Protein AF-A0A066VBQ5-F1 (afdb_monomer)

Mean predicted aligned error: 2.47 Å

InterPro domains:
  IPR002133 S-adenosylmethionine synthetase [PTHR11964] (1-48)
  IPR022630 S-adenosylmethionine synthetase, C-terminal [PF02773] (1-43)
  IPR022636 S-adenosylmethionine synthetase superfamily [SSF55973] (1-47)

Sequence (49 aa):
EIIRKNFNLKPGVIVRDLGLQKPIYRKTAAGGHFGRSEFSWEQPKKLSA

Structure (mmCIF, N/CA/C/O backbone):
data_AF-A0A066VBQ5-F1
#
_entry.id   AF-A0A066VBQ5-F1
#
loop_
_atom_site.group_PDB
_atom_site.id
_atom_site.type_symbol
_atom_site.label_atom_id
_atom_site.label_alt_id
_atom_site.label_comp_id
_atom_site.label_asym_id
_atom_site.label_entity_id
_atom_site.label_seq_id
_atom_site.pdbx_PDB_ins_code
_atom_site.Cartn_x
_atom_site.Cartn_y
_atom_site.Cartn_z
_atom_site.occupancy
_atom_site.B_iso_or_equiv
_atom_site.auth_seq_id
_atom_site.auth_comp_id
_atom_site.auth_asym_id
_atom_site.auth_atom_id
_atom_site.pdbx_PDB_model_num
ATOM 1 N N . GLU A 1 1 ? -8.667 -1.634 17.292 1.00 89.12 1 GLU A N 1
ATOM 2 C CA . GLU A 1 1 ? -9.951 -1.519 16.556 1.00 89.12 1 GLU A CA 1
ATOM 3 C C . GLU A 1 1 ? -9.848 -0.669 15.283 1.00 89.12 1 GLU A C 1
ATOM 5 O O . GLU A 1 1 ? -10.281 -1.136 14.237 1.00 89.12 1 GLU A O 1
ATOM 10 N N . ILE A 1 2 ? -9.204 0.507 15.339 1.00 96.25 2 ILE A N 1
ATOM 11 C CA . ILE A 1 2 ? -8.996 1.456 14.219 1.00 96.25 2 ILE A CA 1
ATOM 12 C C . ILE A 1 2 ? -8.575 0.777 12.905 1.00 96.25 2 ILE A C 1
ATOM 14 O O . ILE A 1 2 ? -9.167 1.045 11.863 1.00 96.25 2 ILE A O 1
ATOM 18 N N . ILE A 1 3 ? -7.612 -0.153 12.936 1.00 95.62 3 ILE A N 1
ATOM 19 C CA . ILE A 1 3 ? -7.172 -0.864 11.723 1.00 95.62 3 ILE A CA 1
ATOM 20 C C . ILE A 1 3 ? -8.316 -1.639 11.067 1.00 95.62 3 ILE A C 1
ATOM 22 O O . ILE A 1 3 ? -8.531 -1.494 9.873 1.00 95.62 3 ILE A O 1
ATOM 26 N N . ARG A 1 4 ? -9.095 -2.414 11.831 1.00 95.88 4 ARG A N 1
ATOM 27 C CA . ARG A 1 4 ? -10.218 -3.192 11.277 1.00 95.88 4 ARG A CA 1
ATOM 28 C C . ARG A 1 4 ? -11.351 -2.295 10.767 1.00 95.88 4 ARG A C 1
ATOM 30 O O . ARG A 1 4 ? -12.038 -2.687 9.833 1.00 95.88 4 ARG A O 1
ATOM 37 N N . LYS A 1 5 ? -11.523 -1.099 11.349 1.00 96.94 5 LYS A N 1
ATOM 38 C CA . LYS A 1 5 ? -12.480 -0.082 10.875 1.00 96.94 5 LYS A CA 1
ATOM 39 C C . LYS A 1 5 ? -12.058 0.547 9.546 1.00 96.94 5 LYS A C 1
ATOM 41 O O . LYS A 1 5 ? -12.904 0.858 8.718 1.00 96.94 5 LYS A O 1
ATOM 46 N N . ASN A 1 6 ? -10.754 0.718 9.336 1.00 97.69 6 ASN A N 1
ATOM 47 C CA . ASN A 1 6 ? -10.220 1.466 8.199 1.00 97.69 6 ASN A CA 1
ATOM 48 C C . ASN A 1 6 ? -9.691 0.582 7.062 1.00 97.69 6 ASN A C 1
ATOM 50 O O . ASN A 1 6 ? -9.642 1.027 5.915 1.00 97.69 6 ASN A O 1
ATOM 54 N N . PHE A 1 7 ? -9.304 -0.660 7.342 1.00 97.88 7 PHE A N 1
ATOM 55 C CA . PHE A 1 7 ? -8.675 -1.561 6.382 1.00 97.88 7 PHE A CA 1
ATOM 56 C C . PHE A 1 7 ? -9.391 -2.903 6.341 1.00 97.88 7 PHE A C 1
ATOM 58 O O . PHE A 1 7 ? -9.495 -3.618 7.338 1.00 97.88 7 PHE A O 1
ATOM 65 N N . ASN A 1 8 ? -9.826 -3.279 5.142 1.00 97.50 8 ASN A N 1
ATOM 66 C CA . ASN A 1 8 ? -10.322 -4.614 4.864 1.00 97.50 8 ASN A CA 1
ATOM 67 C C . ASN A 1 8 ? -9.202 -5.420 4.199 1.00 97.50 8 ASN A C 1
ATOM 69 O O . ASN A 1 8 ? -8.917 -5.258 3.017 1.00 97.50 8 ASN A O 1
ATOM 73 N N . LEU A 1 9 ? -8.559 -6.285 4.983 1.00 97.56 9 LEU A N 1
ATOM 74 C CA . LEU A 1 9 ? -7.370 -7.035 4.570 1.00 97.56 9 LEU A CA 1
ATOM 75 C C . LEU A 1 9 ? -7.697 -8.347 3.835 1.00 97.56 9 LEU A C 1
ATOM 77 O O . LEU A 1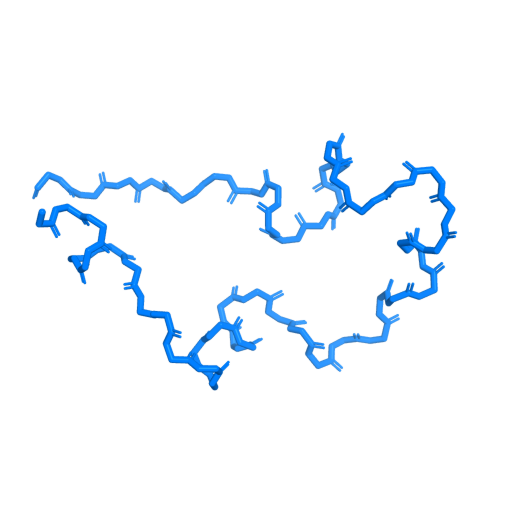 9 ? -6.845 -9.225 3.716 1.00 97.56 9 LEU A O 1
ATOM 81 N N . LYS A 1 10 ? -8.932 -8.518 3.344 1.00 98.25 10 LYS A N 1
ATOM 82 C CA . LYS A 1 10 ? -9.268 -9.658 2.481 1.00 98.25 10 LYS A CA 1
ATOM 83 C C . LYS A 1 10 ? -8.503 -9.531 1.153 1.00 98.25 10 LYS A C 1
ATOM 85 O O . LYS A 1 10 ? -8.512 -8.440 0.582 1.00 98.25 10 LYS A O 1
ATOM 90 N N . PRO A 1 11 ? -7.931 -10.616 0.594 1.00 98.38 11 PRO A N 1
ATOM 91 C CA . PRO A 1 11 ? -7.097 -10.546 -0.611 1.00 98.38 11 PRO A CA 1
ATOM 92 C C . PRO A 1 11 ? -7.748 -9.808 -1.787 1.00 98.38 11 PRO A C 1
ATOM 94 O O . PRO A 1 11 ? -7.141 -8.912 -2.364 1.00 98.38 11 PRO A O 1
ATOM 97 N N . GLY A 1 12 ? -9.015 -10.106 -2.097 1.00 98.38 12 GLY A N 1
ATOM 98 C CA . GLY A 1 12 ? -9.734 -9.436 -3.189 1.00 98.38 12 GLY A CA 1
ATOM 99 C C . GLY A 1 12 ? -9.958 -7.936 -2.960 1.00 98.38 12 GLY A C 1
ATOM 100 O O . GLY A 1 12 ? -9.974 -7.161 -3.913 1.00 98.38 12 GLY A O 1
ATOM 101 N N . VAL A 1 13 ? -10.080 -7.507 -1.700 1.00 98.31 13 VAL A N 1
ATOM 102 C CA . VAL A 1 13 ? -10.208 -6.086 -1.356 1.00 98.31 13 VAL A CA 1
ATOM 103 C C . VAL A 1 13 ? -8.856 -5.387 -1.433 1.00 98.31 13 VAL A C 1
ATOM 105 O O . VAL A 1 13 ? -8.790 -4.305 -1.999 1.00 98.31 13 VAL A O 1
ATOM 108 N N . ILE A 1 14 ? -7.774 -6.030 -0.986 1.00 98.50 14 ILE A N 1
ATOM 109 C CA . ILE A 1 14 ? -6.407 -5.513 -1.157 1.00 98.50 14 ILE A CA 1
ATOM 110 C C . ILE A 1 14 ? -6.096 -5.310 -2.645 1.00 98.50 14 ILE A C 1
ATOM 112 O O . ILE A 1 14 ? -5.622 -4.246 -3.036 1.00 98.50 14 ILE A O 1
ATOM 116 N N . VAL A 1 15 ? -6.407 -6.301 -3.487 1.00 98.38 15 VAL A N 1
ATOM 117 C CA . VAL A 1 15 ? -6.200 -6.217 -4.941 1.00 98.38 15 VAL A CA 1
ATOM 118 C C . VAL A 1 15 ? -6.939 -5.026 -5.542 1.00 98.38 15 VAL A C 1
ATOM 120 O O . VAL A 1 15 ? -6.357 -4.296 -6.344 1.00 98.38 15 VAL A O 1
ATOM 123 N N . ARG A 1 16 ? -8.197 -4.814 -5.145 1.00 98.19 16 ARG A N 1
ATOM 124 C CA . ARG A 1 16 ? -9.012 -3.687 -5.605 1.00 98.19 16 ARG A CA 1
ATOM 125 C C . ARG A 1 16 ? -8.464 -2.350 -5.105 1.00 98.19 16 ARG A C 1
ATOM 127 O O . ARG A 1 16 ? -8.219 -1.464 -5.915 1.00 98.19 16 ARG A O 1
ATOM 134 N N . ASP A 1 17 ? -8.275 -2.211 -3.796 1.00 98.19 17 ASP A N 1
ATOM 135 C CA . ASP A 1 17 ? -7.919 -0.946 -3.147 1.00 98.19 17 ASP A CA 1
ATOM 136 C C . ASP A 1 17 ? -6.516 -0.470 -3.563 1.00 98.19 17 ASP A C 1
ATOM 138 O O . ASP A 1 17 ? -6.292 0.727 -3.723 1.00 98.19 17 ASP A O 1
ATOM 142 N N . LEU A 1 18 ? -5.584 -1.399 -3.807 1.00 98.25 18 LEU A N 1
ATOM 143 C CA . LEU A 1 18 ? -4.232 -1.095 -4.285 1.00 98.25 18 LEU A CA 1
ATOM 144 C C . LEU A 1 18 ? -4.083 -1.195 -5.814 1.00 98.25 18 LEU A C 1
ATOM 146 O O . LEU A 1 18 ? -3.014 -0.891 -6.343 1.00 98.25 18 LEU A O 1
ATOM 150 N N . GLY A 1 19 ? -5.119 -1.603 -6.552 1.00 97.88 19 GLY A N 1
ATOM 151 C CA . GLY A 1 19 ? -5.078 -1.724 -8.013 1.00 97.88 19 GLY A CA 1
ATOM 152 C C . GLY A 1 19 ? -4.039 -2.728 -8.531 1.00 97.88 19 GLY A C 1
ATOM 153 O O . GLY A 1 19 ? -3.357 -2.455 -9.520 1.00 97.88 19 GLY A O 1
ATOM 154 N N . LEU A 1 20 ? -3.909 -3.880 -7.869 1.00 98.25 20 LEU A N 1
ATOM 155 C CA . LEU A 1 2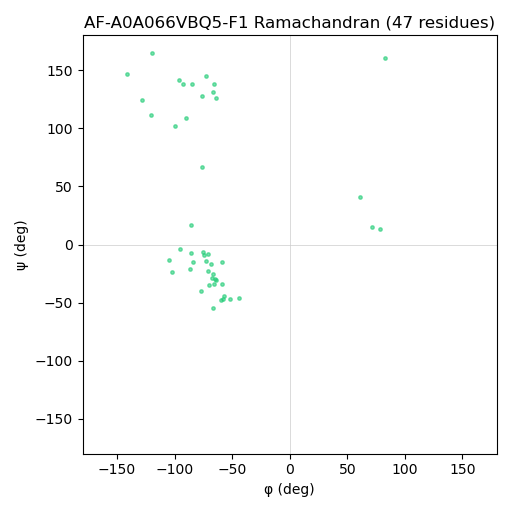0 ? -2.821 -4.845 -8.088 1.00 98.25 20 LEU A CA 1
ATOM 156 C C . LEU A 1 20 ? -2.935 -5.661 -9.387 1.00 98.25 20 LEU A C 1
ATOM 158 O O . LEU A 1 20 ? -1.991 -6.332 -9.772 1.00 98.25 20 LEU A O 1
ATOM 162 N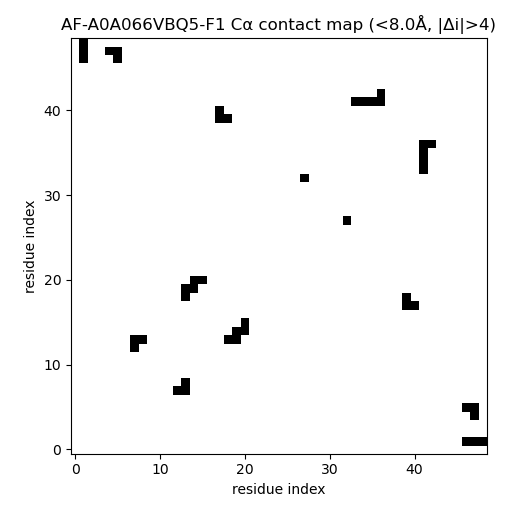 N . GLN A 1 21 ? -4.049 -5.585 -10.118 1.00 98.00 21 GLN A N 1
ATOM 163 C CA . GLN A 1 21 ? -4.171 -6.245 -11.431 1.00 98.00 21 GLN A CA 1
ATOM 164 C C . GLN A 1 21 ? -3.410 -5.512 -12.551 1.00 98.00 21 GLN A C 1
ATOM 166 O O . GLN A 1 21 ? -3.339 -5.998 -13.678 1.00 98.00 21 GLN A O 1
ATOM 171 N N . LYS A 1 22 ? -2.847 -4.331 -12.267 1.00 97.31 22 LYS A N 1
ATOM 172 C CA . LYS A 1 22 ? -2.062 -3.557 -13.232 1.00 97.31 22 LYS A CA 1
ATOM 173 C C . LYS A 1 22 ? -0.690 -4.209 -13.464 1.00 97.31 22 LYS A C 1
ATOM 175 O O . LYS A 1 22 ? -0.078 -4.691 -12.512 1.00 97.31 22 LYS A O 1
ATOM 180 N N . PRO A 1 23 ? -0.136 -4.155 -14.688 1.00 97.50 23 PRO A N 1
ATOM 181 C CA . PRO A 1 23 ? 1.190 -4.699 -14.985 1.00 97.50 23 PRO A CA 1
ATOM 182 C C . PRO A 1 23 ? 2.318 -3.779 -14.467 1.00 97.50 23 PRO A C 1
ATOM 184 O O . P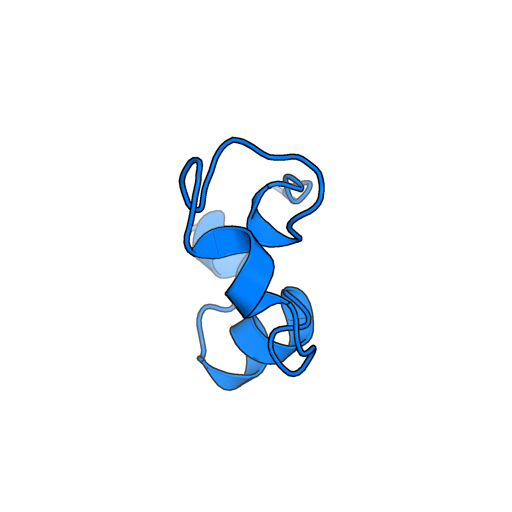RO A 1 23 ? 3.060 -3.180 -15.241 1.00 97.50 23 PRO A O 1
ATOM 187 N N . ILE A 1 24 ? 2.444 -3.637 -13.142 1.00 96.56 2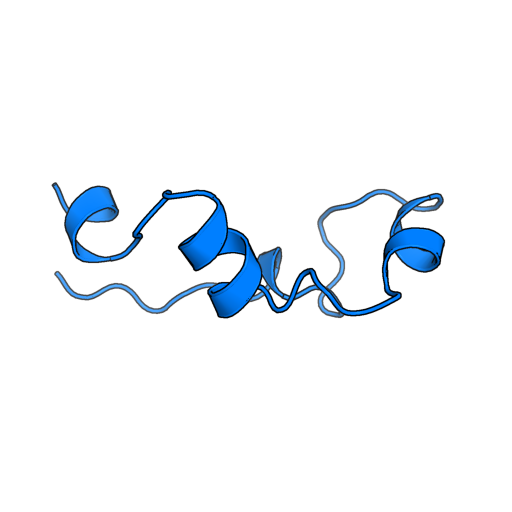4 ILE A N 1
ATOM 188 C CA . ILE A 1 24 ? 3.374 -2.693 -12.483 1.00 96.56 24 ILE A CA 1
ATOM 189 C C . ILE A 1 24 ? 4.614 -3.367 -11.867 1.00 96.56 24 ILE A C 1
ATOM 191 O O . ILE A 1 24 ? 5.595 -2.693 -11.556 1.00 96.56 24 ILE A O 1
ATOM 195 N N . TYR A 1 25 ? 4.609 -4.695 -11.731 1.00 97.62 25 TYR A N 1
ATOM 196 C CA . TYR A 1 25 ? 5.589 -5.445 -10.931 1.00 97.62 25 TYR A CA 1
ATOM 197 C C . TYR A 1 25 ? 7.023 -5.425 -11.467 1.00 97.62 25 TYR A C 1
ATOM 199 O O . TYR A 1 25 ? 7.971 -5.527 -10.696 1.00 97.62 25 TYR A O 1
ATOM 207 N N . ARG A 1 26 ? 7.230 -5.221 -12.775 1.00 97.81 26 ARG A N 1
ATOM 208 C CA . ARG A 1 26 ? 8.594 -5.094 -13.321 1.00 97.81 26 ARG A CA 1
ATOM 209 C C . ARG A 1 26 ? 9.358 -3.935 -12.670 1.00 97.81 26 ARG A C 1
ATOM 211 O O . ARG A 1 26 ? 10.562 -4.042 -12.468 1.00 97.81 26 ARG A O 1
ATOM 218 N N . LYS A 1 27 ? 8.665 -2.848 -12.312 1.00 96.38 27 LYS A N 1
ATOM 219 C CA . LYS A 1 27 ? 9.278 -1.673 -11.677 1.00 96.38 27 LYS A CA 1
ATOM 220 C C . LYS A 1 27 ? 9.710 -1.928 -10.236 1.00 96.38 27 LYS A C 1
ATOM 222 O O . LYS A 1 27 ? 10.582 -1.209 -9.763 1.00 96.38 27 LYS A O 1
ATOM 227 N N . THR A 1 28 ? 9.126 -2.910 -9.548 1.00 97.25 28 THR A N 1
ATOM 228 C CA . THR A 1 28 ? 9.462 -3.221 -8.148 1.00 97.25 28 THR A CA 1
ATOM 229 C C . THR A 1 28 ? 10.686 -4.131 -8.022 1.00 97.25 28 THR A C 1
ATOM 231 O O . THR A 1 28 ? 11.241 -4.250 -6.939 1.00 97.25 28 THR A O 1
ATOM 234 N N . ALA A 1 29 ? 11.118 -4.778 -9.113 1.00 97.44 29 ALA A N 1
ATOM 235 C CA . ALA A 1 29 ? 12.203 -5.766 -9.110 1.00 97.44 29 ALA A CA 1
ATOM 236 C C . ALA A 1 29 ? 13.612 -5.173 -8.892 1.00 97.44 29 ALA A C 1
ATOM 238 O O . ALA A 1 29 ? 14.571 -5.921 -8.726 1.00 97.44 29 ALA A O 1
ATOM 239 N N . ALA A 1 30 ? 13.751 -3.844 -8.902 1.00 96.56 30 ALA A N 1
ATOM 240 C CA . ALA A 1 30 ? 15.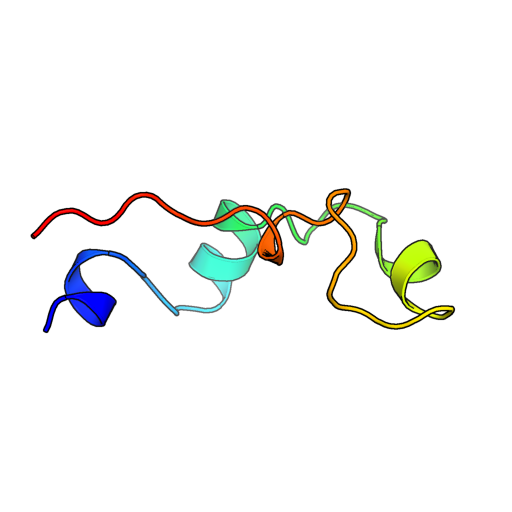004 -3.138 -8.653 1.00 96.56 30 ALA A CA 1
ATOM 241 C C . ALA A 1 30 ? 14.745 -1.871 -7.827 1.00 96.56 30 ALA A C 1
ATOM 243 O O . ALA A 1 30 ? 13.698 -1.237 -7.963 1.00 96.56 30 ALA A O 1
ATOM 244 N N . GLY A 1 31 ? 15.701 -1.502 -6.969 1.00 92.94 31 GLY A N 1
ATOM 245 C CA . GLY A 1 31 ? 15.573 -0.327 -6.097 1.00 92.94 31 GLY A CA 1
ATOM 246 C C . GLY A 1 31 ? 14.561 -0.488 -4.954 1.00 92.94 31 GLY A C 1
ATOM 247 O O . GLY A 1 31 ? 14.183 0.506 -4.345 1.00 92.94 31 GLY A O 1
ATOM 248 N N . GLY A 1 32 ? 14.131 -1.721 -4.663 1.00 95.88 32 GLY A N 1
ATOM 249 C CA . GLY A 1 32 ? 13.197 -2.038 -3.582 1.00 95.88 32 GLY A CA 1
ATOM 250 C C . GLY A 1 32 ? 11.717 -1.841 -3.938 1.00 95.88 32 GLY A C 1
ATOM 251 O O . GLY A 1 32 ? 11.352 -1.145 -4.887 1.00 95.88 32 GLY A O 1
ATOM 252 N N . HIS A 1 33 ? 10.854 -2.483 -3.146 1.00 97.75 33 HIS A N 1
ATOM 253 C CA . HIS A 1 33 ? 9.394 -2.441 -3.304 1.00 97.75 33 HIS A CA 1
ATOM 254 C C . HIS A 1 33 ? 8.735 -1.250 -2.589 1.00 97.75 33 HIS A C 1
ATOM 256 O O . HIS A 1 33 ? 7.607 -0.891 -2.926 1.00 97.75 33 HIS A O 1
ATOM 262 N N . PHE A 1 34 ? 9.420 -0.665 -1.603 1.00 98.19 34 PHE A N 1
ATOM 263 C CA . PHE A 1 34 ? 8.882 0.356 -0.702 1.00 98.19 34 PHE A CA 1
ATOM 264 C C . PHE A 1 34 ? 9.649 1.678 -0.801 1.00 98.19 34 PHE A C 1
ATOM 266 O O . PHE A 1 34 ? 10.758 1.716 -1.333 1.00 98.19 34 PHE A O 1
ATOM 273 N N . GLY A 1 35 ? 9.062 2.755 -0.277 1.00 96.69 35 GLY A N 1
ATOM 274 C CA . GLY A 1 35 ? 9.665 4.092 -0.235 1.00 96.69 35 GLY A CA 1
ATOM 275 C C . GLY A 1 35 ? 9.603 4.862 -1.558 1.00 96.69 35 GLY A C 1
ATOM 276 O O . GLY A 1 35 ? 10.287 5.870 -1.724 1.00 96.69 35 GLY A O 1
ATOM 277 N N . ARG A 1 36 ? 8.797 4.394 -2.518 1.00 96.25 36 ARG A N 1
A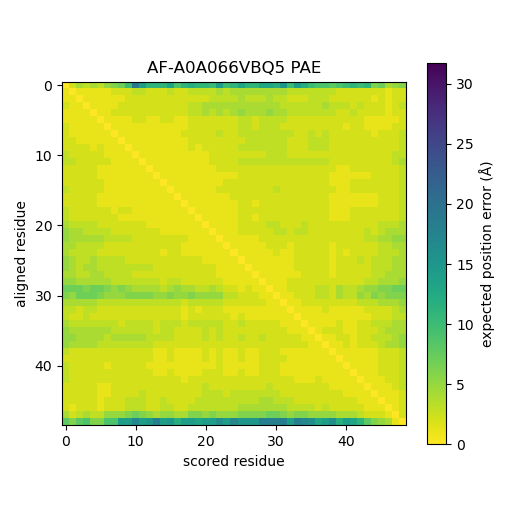TOM 278 C CA . ARG A 1 36 ? 8.656 4.988 -3.855 1.00 96.25 36 ARG A CA 1
ATOM 279 C C . ARG A 1 36 ? 7.210 5.403 -4.104 1.00 96.25 36 ARG A C 1
ATOM 281 O O . ARG A 1 36 ? 6.341 4.558 -4.297 1.00 96.25 36 ARG A O 1
ATOM 288 N N . SER A 1 37 ? 6.965 6.710 -4.168 1.00 95.50 37 SER A N 1
ATOM 289 C CA . SER A 1 37 ? 5.621 7.313 -4.233 1.00 95.50 37 SER A CA 1
ATOM 290 C C . SER A 1 37 ? 4.754 6.877 -5.424 1.00 95.50 37 SER A C 1
ATOM 292 O O . SER A 1 37 ? 3.542 7.073 -5.405 1.00 95.50 37 SER A O 1
ATOM 294 N N . GLU A 1 38 ?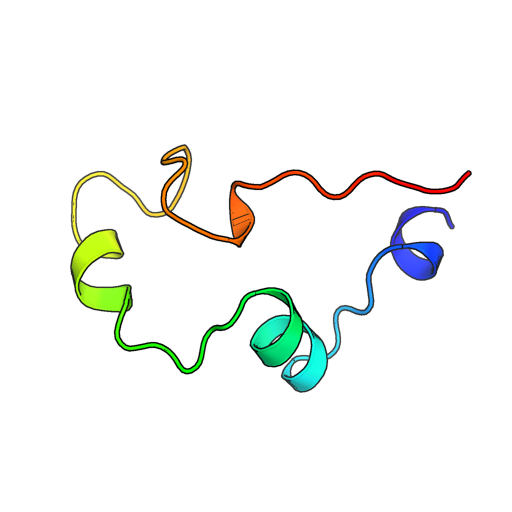 5.335 6.261 -6.451 1.00 94.56 38 GLU A N 1
ATOM 295 C CA . GLU A 1 38 ? 4.615 5.727 -7.612 1.00 94.56 38 GLU A CA 1
ATOM 296 C C . GLU A 1 38 ? 3.726 4.506 -7.306 1.00 94.56 38 GLU A C 1
ATOM 298 O O . GLU A 1 38 ? 2.860 4.169 -8.117 1.00 94.56 38 GLU A O 1
ATOM 303 N N . PHE A 1 39 ? 3.921 3.835 -6.166 1.00 97.88 39 PHE A N 1
ATOM 304 C CA . PHE A 1 39 ? 3.140 2.658 -5.789 1.00 97.88 39 PHE A CA 1
ATOM 305 C C . PHE A 1 39 ? 1.973 3.003 -4.863 1.00 97.88 39 PHE A C 1
ATOM 307 O O . PHE A 1 39 ? 2.081 3.826 -3.958 1.00 97.88 39 PHE A O 1
ATOM 314 N N . SER A 1 40 ? 0.839 2.332 -5.062 1.00 97.94 40 SER A N 1
ATOM 315 C CA . SER A 1 40 ? -0.398 2.603 -4.320 1.00 97.94 40 SER A CA 1
ATOM 316 C C . SER A 1 40 ? -0.286 2.310 -2.823 1.00 97.94 40 SER A C 1
ATOM 318 O O . SER A 1 40 ? -0.919 2.996 -2.029 1.00 97.94 40 SER A O 1
ATOM 320 N N . TRP A 1 41 ? 0.536 1.336 -2.419 1.00 98.06 41 TRP A N 1
ATOM 321 C CA . TRP A 1 41 ? 0.777 1.022 -1.005 1.00 98.06 41 TRP A CA 1
ATOM 322 C C . TRP A 1 41 ? 1.636 2.063 -0.279 1.00 98.06 41 TRP A C 1
ATOM 324 O O . TRP A 1 41 ? 1.645 2.081 0.947 1.00 98.06 41 TRP A O 1
ATOM 334 N N . GLU A 1 42 ? 2.307 2.952 -1.013 1.00 98.31 42 GLU A N 1
ATOM 335 C CA . GLU A 1 42 ? 3.054 4.080 -0.444 1.00 98.31 4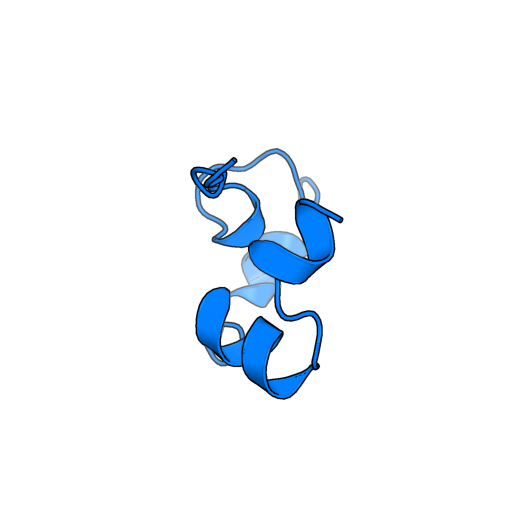2 GLU A CA 1
ATOM 336 C C . GLU A 1 42 ? 2.168 5.307 -0.202 1.00 98.31 42 GLU A C 1
ATOM 338 O O . GLU A 1 42 ? 2.619 6.277 0.397 1.00 98.31 42 GLU A O 1
ATOM 343 N N . GLN A 1 43 ? 0.907 5.284 -0.650 1.00 97.75 43 GLN A N 1
ATOM 344 C CA . GLN A 1 43 ? -0.040 6.380 -0.459 1.00 97.75 43 GLN A CA 1
ATOM 345 C C . GLN A 1 43 ? -0.808 6.188 0.858 1.00 97.75 43 GLN A C 1
ATOM 347 O O . GLN A 1 43 ? -1.662 5.298 0.943 1.00 97.75 43 GLN A O 1
ATOM 352 N N . PRO A 1 44 ? -0.552 6.999 1.906 1.00 96.81 44 PRO A N 1
ATOM 353 C CA . PRO A 1 44 ? -1.158 6.774 3.210 1.00 96.81 44 PRO A CA 1
ATOM 354 C C . PRO A 1 44 ? -2.669 6.990 3.172 1.00 96.81 44 PRO A C 1
ATOM 356 O O . PRO A 1 44 ? -3.171 8.022 2.717 1.00 96.81 44 PRO A O 1
ATOM 359 N N . LYS A 1 45 ? -3.412 6.027 3.719 1.00 96.94 45 LYS A N 1
ATOM 360 C CA . LYS A 1 45 ? -4.857 6.157 3.885 1.00 96.94 45 LYS A CA 1
ATOM 361 C C . LYS A 1 45 ? -5.160 7.083 5.062 1.00 96.94 45 LYS A C 1
ATOM 363 O O . LYS A 1 45 ? -4.691 6.850 6.174 1.00 96.94 45 LYS A O 1
ATOM 368 N N . LYS A 1 46 ? -5.999 8.098 4.837 1.00 97.25 46 LYS A N 1
ATOM 369 C CA . LYS A 1 46 ? -6.575 8.894 5.930 1.00 97.25 46 LYS A CA 1
ATOM 370 C C . LYS A 1 46 ? -7.468 7.993 6.782 1.00 97.25 46 LYS A C 1
ATOM 372 O O . LYS A 1 46 ? -8.354 7.330 6.245 1.00 97.25 46 LYS A O 1
ATOM 377 N N . LEU A 1 47 ? -7.216 7.962 8.087 1.00 97.25 47 LEU A N 1
ATOM 378 C CA . LEU A 1 47 ? -7.960 7.126 9.022 1.00 97.25 47 LEU A CA 1
ATOM 379 C C . LEU A 1 47 ? -9.134 7.906 9.611 1.00 97.25 47 LEU A C 1
ATOM 381 O O . LEU A 1 47 ? -8.978 9.066 9.989 1.00 97.25 47 LEU A O 1
ATOM 385 N N . SER A 1 48 ? -10.289 7.257 9.726 1.00 93.19 48 SER A N 1
ATOM 386 C CA . SER A 1 48 ? -11.348 7.694 10.629 1.00 93.19 48 SER A CA 1
ATOM 387 C C . SER A 1 48 ? -11.080 7.142 12.030 1.00 93.19 48 SER A C 1
ATOM 389 O O . SER A 1 48 ? -10.676 5.977 12.165 1.00 93.19 48 SER A O 1
ATOM 391 N N . ALA A 1 49 ? -11.297 7.979 13.046 1.00 79.94 49 ALA A N 1
ATOM 392 C CA . ALA A 1 49 ? -11.250 7.583 14.455 1.00 79.94 49 ALA A CA 1
ATOM 393 C C . ALA A 1 49 ? -12.338 6.545 14.785 1.00 79.94 49 ALA A C 1
ATOM 395 O O . ALA A 1 49 ? -13.452 6.659 14.225 1.00 79.94 49 ALA A O 1
#

pLDDT: mean 96.67, std 2.94, range [79.94, 98.5]

Foldseek 3Di:
DQCVVQDDPDPVVCCVQQVVVDPCVVVCPPPHNDPDPVGSVNDDDDTDD

Secondary structure (DSSP, 8-state):
-HHHHH----HHHHHHHHTTTSS-GGGGGSS-SSS-TTSGGGSPPPPP-

Nearest PDB structures (foldseek):
  4ndn-assembly1_A  TM=9.979E-01  e=1.626E-04  Homo sapiens
  6sw5-assembly2_C  TM=1.001E+00  e=3.491E-04  Homo sapiens
  6sw5-assembly2_D  TM=9.974E-01  e=3.742E-04  Homo sapiens
  4ktt-assembly1_A  TM=9.921E-01  e=3.257E-04  Homo sapiens
  6sw5-assembly1_B  TM=1.000E+00  e=7.496E-04  Homo sapiens

Organism: Tilletiaria anomala (strain ATCC 24038 / CBS 436.72 / UBC 951) (NCBI:txid1037660)

Solvent-accessible surface area (backbone atoms only — not comparable to full-atom values): 3368 Å² total; per-residue (Å²): 110,58,60,69,77,68,48,67,84,50,68,74,48,45,36,60,78,49,50,61,89,53,98,55,65,79,67,39,78,53,91,53,82,66,96,48,82,91,41,56,86,60,56,82,78,87,75,68,132

Radius of gyration: 12.52 Å; Cα contacts (8 Å, |Δi|>4): 23; chains: 1; bounding box: 28×19×32 Å